Protein AF-A0A8S2Z2J1-F1 (afdb_monomer)

Secondary structure (DSSP, 8-state):
--SS-B-GGG-TT-S-GGGB--B-TT--EEEEE--SS----TTS----EEEEEETTS---TTS----EEEE-HHHHHTT-

Structure (mmCIF, N/CA/C/O backbone):
data_AF-A0A8S2Z2J1-F1
#
_entry.id   AF-A0A8S2Z2J1-F1
#
loop_
_atom_site.group_PDB
_atom_site.id
_atom_site.type_symbol
_atom_site.label_atom_id
_atom_site.label_alt_id
_atom_site.label_comp_id
_atom_site.label_asym_id
_atom_site.label_entity_id
_atom_site.label_seq_id
_atom_site.pdbx_PDB_ins_code
_atom_site.Cartn_x
_atom_site.Cartn_y
_atom_site.Cartn_z
_atom_site.occupancy
_atom_site.B_iso_or_equiv
_atom_site.auth_seq_id
_atom_site.auth_comp_id
_atom_site.auth_asym_id
_atom_site.auth_atom_id
_atom_site.pdbx_PDB_model_num
ATOM 1 N N . ARG A 1 1 ? -2.637 13.241 -1.320 1.00 85.38 1 ARG A N 1
ATOM 2 C CA . ARG A 1 1 ? -3.728 12.553 -2.056 1.00 85.38 1 ARG A CA 1
ATOM 3 C C . ARG A 1 1 ? -3.105 11.620 -3.081 1.00 85.38 1 ARG A C 1
ATOM 5 O O . ARG A 1 1 ? -2.191 12.061 -3.766 1.00 85.38 1 ARG A O 1
ATOM 12 N N . ALA A 1 2 ? -3.567 10.375 -3.177 1.00 87.56 2 ALA A N 1
ATOM 13 C CA . ALA A 1 2 ? -3.050 9.392 -4.125 1.00 87.56 2 ALA A CA 1
ATOM 14 C C . ALA A 1 2 ? -3.342 9.808 -5.576 1.00 87.56 2 ALA A C 1
ATOM 16 O O . ALA A 1 2 ? -4.477 10.153 -5.916 1.00 87.56 2 ALA A O 1
ATOM 17 N N . LEU A 1 3 ? -2.321 9.771 -6.434 1.00 88.00 3 LEU A N 1
ATOM 18 C CA . LEU A 1 3 ? -2.432 10.123 -7.857 1.00 88.00 3 LEU A CA 1
ATOM 19 C C . LEU A 1 3 ? -2.639 8.899 -8.763 1.00 88.00 3 LEU A C 1
ATOM 21 O O . LEU A 1 3 ? -2.932 9.047 -9.949 1.00 88.00 3 LEU A O 1
ATOM 25 N N . PHE A 1 4 ? -2.541 7.698 -8.202 1.00 87.81 4 PHE A N 1
ATOM 26 C CA . PHE A 1 4 ? -2.694 6.417 -8.882 1.00 87.81 4 PHE A CA 1
ATOM 27 C C . PHE A 1 4 ? -3.374 5.407 -7.950 1.00 87.81 4 PHE A C 1
ATOM 29 O O . PHE A 1 4 ? -3.597 5.700 -6.774 1.00 87.81 4 PHE A O 1
ATOM 36 N N . THR A 1 5 ? -3.723 4.247 -8.497 1.00 89.94 5 THR A N 1
ATOM 37 C CA . THR A 1 5 ? -4.249 3.100 -7.749 1.00 89.94 5 THR A CA 1
ATOM 38 C C . THR A 1 5 ? -3.120 2.108 -7.515 1.00 89.94 5 THR A C 1
ATOM 40 O O . THR A 1 5 ? -2.342 1.843 -8.430 1.00 89.94 5 THR A O 1
ATOM 43 N N . TYR A 1 6 ? -3.046 1.553 -6.313 1.00 89.62 6 TYR A N 1
ATOM 44 C CA . TYR A 1 6 ? -2.032 0.590 -5.915 1.00 89.62 6 TYR A CA 1
ATOM 45 C C . TYR A 1 6 ? -2.683 -0.666 -5.339 1.00 89.62 6 TYR A C 1
ATOM 47 O O . TYR A 1 6 ? -3.538 -0.579 -4.455 1.00 89.62 6 TYR A O 1
ATOM 55 N N . ASP A 1 7 ? -2.246 -1.820 -5.841 1.00 90.38 7 ASP A N 1
ATOM 56 C CA . ASP A 1 7 ? -2.616 -3.140 -5.342 1.00 90.38 7 ASP A CA 1
ATOM 57 C C . ASP A 1 7 ? -1.337 -3.901 -4.945 1.00 90.38 7 ASP A C 1
ATOM 59 O O . ASP A 1 7 ? -0.555 -4.267 -5.831 1.00 90.38 7 ASP A O 1
ATOM 63 N N . PRO A 1 8 ? -1.107 -4.156 -3.643 1.00 89.25 8 PRO A N 1
ATOM 64 C CA . PRO A 1 8 ? 0.078 -4.867 -3.177 1.00 89.25 8 PRO A CA 1
ATOM 65 C C . PRO A 1 8 ? 0.143 -6.316 -3.666 1.00 89.25 8 PRO A C 1
ATOM 67 O O . PRO A 1 8 ? 1.235 -6.872 -3.767 1.00 89.25 8 PRO A O 1
ATOM 70 N N . PHE A 1 9 ? -0.981 -6.944 -4.026 1.00 89.06 9 PHE A N 1
ATOM 71 C CA . PHE A 1 9 ? -0.966 -8.320 -4.522 1.00 89.06 9 PHE A CA 1
ATOM 72 C C . PHE A 1 9 ? -0.380 -8.441 -5.929 1.00 89.06 9 PHE A C 1
ATOM 74 O O . PHE A 1 9 ? 0.186 -9.492 -6.262 1.00 89.06 9 PHE A O 1
ATOM 81 N N . ASN A 1 10 ? -0.445 -7.353 -6.699 1.00 89.25 10 ASN A N 1
ATOM 82 C CA . ASN A 1 10 ? 0.151 -7.221 -8.026 1.00 89.25 10 ASN A CA 1
ATOM 83 C C . ASN A 1 10 ? 1.591 -6.684 -7.988 1.00 89.25 10 ASN A C 1
ATOM 85 O O . ASN A 1 10 ? 2.214 -6.549 -9.040 1.00 89.25 10 ASN A O 1
ATOM 89 N N . ASP A 1 11 ? 2.133 -6.390 -6.803 1.00 85.00 11 ASP A N 1
ATOM 90 C CA . ASP A 1 11 ? 3.486 -5.874 -6.645 1.00 85.00 11 ASP A CA 1
ATOM 91 C C . ASP A 1 11 ? 4.468 -6.996 -6.263 1.00 85.00 11 ASP A C 1
ATOM 93 O O . ASP A 1 11 ? 4.403 -7.520 -5.150 1.00 85.00 11 ASP A O 1
ATOM 97 N N . PRO A 1 12 ? 5.392 -7.400 -7.152 1.00 82.75 12 PRO A N 1
ATOM 98 C CA . PRO A 1 12 ? 6.367 -8.440 -6.834 1.00 82.75 12 PRO A CA 1
ATOM 99 C C . PRO A 1 12 ? 7.501 -7.950 -5.922 1.00 82.75 12 PRO A C 1
ATOM 101 O O . PRO A 1 12 ? 8.251 -8.773 -5.405 1.00 82.75 12 PRO A O 1
ATOM 104 N N . LEU A 1 13 ? 7.662 -6.635 -5.743 1.00 81.50 13 LEU A N 1
ATOM 105 C CA . LEU A 1 13 ? 8.753 -6.048 -4.961 1.00 81.50 13 LEU A CA 1
ATOM 106 C C . LEU A 1 13 ? 8.353 -5.772 -3.510 1.00 81.50 13 LEU A C 1
ATOM 108 O O . LEU A 1 13 ? 9.210 -5.392 -2.708 1.00 81.50 13 LEU A O 1
ATOM 112 N N . ILE A 1 14 ? 7.065 -5.896 -3.172 1.00 82.75 14 ILE A N 1
ATOM 113 C CA . ILE A 1 14 ? 6.625 -5.722 -1.791 1.00 82.75 14 ILE A CA 1
ATOM 114 C C . ILE A 1 14 ? 7.195 -6.858 -0.933 1.00 82.75 14 ILE A C 1
ATOM 116 O O . ILE A 1 14 ? 7.091 -8.024 -1.315 1.00 82.75 14 ILE A O 1
ATOM 120 N N . PRO A 1 15 ? 7.794 -6.558 0.233 1.00 79.25 15 PRO A N 1
ATOM 121 C CA . PRO A 1 15 ? 8.374 -7.595 1.085 1.00 79.25 15 PRO A CA 1
ATOM 122 C C . PRO A 1 15 ? 7.329 -8.594 1.598 1.00 79.25 15 PRO A C 1
ATOM 124 O O . PRO A 1 15 ? 7.632 -9.770 1.779 1.00 79.25 15 PRO A O 1
ATOM 127 N N . CYS A 1 16 ? 6.099 -8.135 1.833 1.00 83.12 16 CYS A N 1
ATOM 128 C CA . CYS A 1 16 ? 4.968 -8.973 2.207 1.00 83.12 16 CYS A CA 1
ATOM 129 C C . CYS A 1 16 ? 3.672 -8.310 1.721 1.00 83.12 16 CYS A C 1
ATOM 131 O O . CYS A 1 16 ? 3.451 -7.123 1.957 1.00 83.12 16 CYS A O 1
ATOM 133 N N . LYS A 1 17 ? 2.831 -9.068 1.012 1.00 85.50 17 LYS A N 1
ATOM 134 C CA . LYS A 1 17 ? 1.604 -8.552 0.382 1.00 85.50 17 LYS A CA 1
ATOM 135 C C . LYS A 1 17 ? 0.550 -8.172 1.419 1.00 85.50 17 LYS A C 1
ATOM 137 O O . LYS A 1 17 ? -0.115 -7.154 1.261 1.00 85.50 17 LYS A O 1
ATOM 142 N N . ASP A 1 18 ? 0.474 -8.939 2.504 1.00 84.81 18 ASP A N 1
ATOM 143 C CA . ASP A 1 18 ? -0.524 -8.785 3.567 1.00 84.81 18 ASP A CA 1
ATOM 144 C C . ASP A 1 18 ? -0.341 -7.511 4.404 1.00 84.81 18 ASP A C 1
ATOM 146 O O . ASP A 1 18 ? -1.285 -7.038 5.027 1.00 84.81 18 ASP A O 1
ATOM 150 N N . ILE A 1 19 ? 0.862 -6.926 4.402 1.00 84.00 19 ILE A N 1
ATOM 151 C CA . ILE A 1 19 ? 1.142 -5.645 5.075 1.00 84.00 19 ILE A CA 1
ATOM 152 C C . ILE A 1 19 ? 1.042 -4.446 4.124 1.00 84.00 19 ILE A C 1
ATOM 154 O O . ILE A 1 19 ? 1.311 -3.314 4.526 1.00 84.00 19 ILE A O 1
ATOM 158 N N . GLY A 1 20 ? 0.714 -4.675 2.851 1.00 87.94 20 GLY A N 1
ATOM 159 C CA . GLY A 1 20 ? 0.554 -3.623 1.860 1.00 87.94 20 GLY A CA 1
ATOM 160 C C . GLY 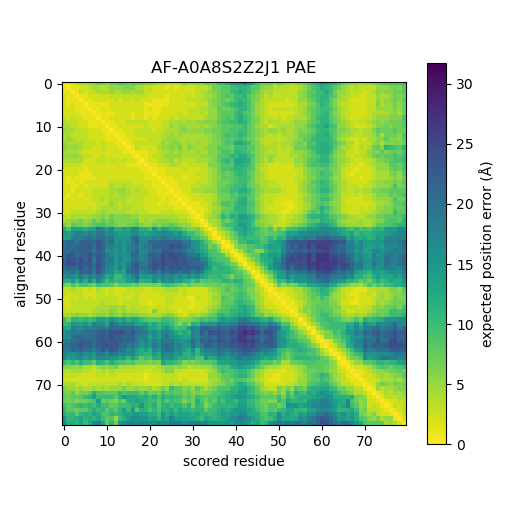A 1 20 ? -0.770 -2.887 2.021 1.00 87.94 20 GLY A C 1
ATOM 161 O O . GLY A 1 20 ? -1.827 -3.498 2.148 1.00 87.94 20 GLY A O 1
ATOM 162 N N . LEU A 1 21 ? -0.729 -1.558 1.961 1.00 90.25 21 LEU A N 1
ATOM 163 C CA . LEU A 1 21 ? -1.939 -0.747 1.959 1.00 90.25 21 LEU A CA 1
ATOM 164 C C . LEU A 1 21 ? -2.423 -0.562 0.522 1.00 90.25 21 LEU A C 1
ATOM 166 O O . LEU A 1 21 ? -1.871 0.254 -0.213 1.00 90.25 21 LEU A O 1
ATOM 170 N N . ALA A 1 22 ? -3.474 -1.278 0.128 1.00 89.81 22 ALA A N 1
ATOM 171 C CA . ALA A 1 22 ? -4.162 -1.012 -1.131 1.00 89.81 22 ALA A CA 1
ATOM 172 C C . ALA A 1 22 ? -4.894 0.342 -1.079 1.00 89.81 22 ALA A C 1
ATOM 174 O O . ALA A 1 22 ? -5.537 0.682 -0.080 1.00 89.81 22 ALA A O 1
ATOM 175 N N . PHE A 1 23 ? -4.826 1.111 -2.166 1.00 90.06 23 PHE A N 1
ATOM 176 C CA . PHE A 1 23 ? -5.520 2.397 -2.281 1.00 90.06 23 PHE A CA 1
ATOM 177 C C . PHE A 1 23 ? -5.892 2.714 -3.725 1.00 90.06 23 PHE A C 1
ATOM 179 O O . PHE A 1 23 ? -5.267 2.233 -4.669 1.00 90.06 23 PHE A O 1
ATOM 186 N N . GLN A 1 24 ? -6.899 3.564 -3.905 1.00 91.12 24 GLN A N 1
ATOM 187 C CA . GLN A 1 24 ? -7.342 4.024 -5.216 1.00 91.12 24 GLN A CA 1
ATOM 188 C C . GLN A 1 24 ? -6.900 5.460 -5.486 1.00 91.12 24 GLN A C 1
ATOM 190 O O . GLN A 1 24 ? -6.693 6.265 -4.572 1.00 91.12 24 GLN A O 1
ATOM 195 N N . ARG A 1 25 ? -6.802 5.814 -6.773 1.00 90.50 25 ARG A N 1
ATOM 196 C CA . ARG A 1 25 ? -6.577 7.203 -7.177 1.00 90.50 25 ARG A CA 1
ATOM 197 C C . ARG A 1 25 ? -7.620 8.102 -6.516 1.00 90.50 25 ARG A C 1
ATOM 199 O O . ARG A 1 25 ? -8.821 7.933 -6.693 1.00 90.50 25 ARG A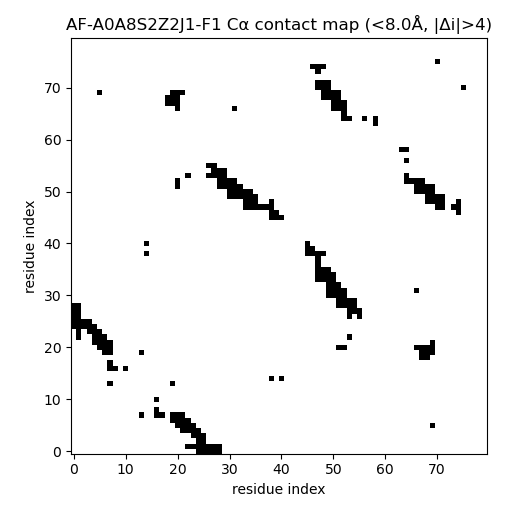 O 1
ATOM 206 N N . GLY A 1 26 ? -7.136 9.118 -5.815 1.00 89.19 26 GLY A N 1
ATOM 207 C CA . GLY A 1 26 ? -7.966 10.087 -5.125 1.00 89.19 26 GLY A CA 1
ATOM 208 C C . GLY A 1 26 ? -8.126 9.849 -3.625 1.00 89.19 26 GLY A C 1
ATOM 209 O O . GLY A 1 26 ? -8.576 10.791 -2.971 1.00 89.19 26 GLY A O 1
ATOM 210 N N . ASP A 1 27 ? -7.708 8.698 -3.087 1.00 88.81 27 ASP A N 1
ATOM 211 C CA . ASP A 1 27 ? -7.684 8.446 -1.642 1.00 88.81 27 ASP A CA 1
ATOM 212 C C . ASP A 1 27 ? -6.750 9.424 -0.907 1.00 88.81 27 ASP A C 1
ATOM 214 O O . ASP A 1 27 ? -5.728 9.893 -1.436 1.00 88.81 27 ASP A O 1
ATOM 218 N N . ILE A 1 28 ? -7.104 9.744 0.339 1.00 88.88 28 ILE A N 1
ATOM 219 C CA . ILE A 1 28 ? -6.258 10.529 1.239 1.00 88.88 28 ILE A CA 1
ATOM 220 C C . ILE A 1 28 ? -5.490 9.566 2.138 1.00 88.88 28 ILE A C 1
ATOM 222 O O . ILE A 1 28 ? -6.068 8.857 2.960 1.00 88.88 28 ILE A O 1
ATOM 226 N N . LEU A 1 29 ? -4.174 9.529 1.933 1.00 87.94 29 LEU A N 1
ATOM 227 C CA . LEU A 1 29 ? -3.241 8.709 2.695 1.00 87.94 29 LEU A CA 1
ATOM 228 C C . LEU A 1 29 ? -2.464 9.620 3.639 1.00 87.94 29 LEU A C 1
ATOM 230 O O . LEU A 1 29 ? -1.847 10.587 3.177 1.00 87.94 29 LEU A O 1
ATOM 234 N N . ARG A 1 30 ? -2.473 9.312 4.938 1.00 88.62 30 ARG A N 1
ATOM 235 C CA . ARG A 1 30 ? -1.609 9.977 5.917 1.00 88.62 30 ARG A CA 1
ATOM 236 C C . ARG A 1 30 ? -0.337 9.160 6.074 1.00 88.62 30 ARG A C 1
ATOM 238 O O . ARG A 1 30 ? -0.385 8.003 6.483 1.00 88.62 30 ARG A O 1
ATOM 245 N N . ILE A 1 31 ? 0.796 9.773 5.749 1.00 86.06 31 ILE A N 1
ATOM 246 C CA . ILE A 1 31 ? 2.108 9.140 5.890 1.00 86.06 31 ILE A CA 1
ATOM 247 C C . ILE A 1 31 ? 2.519 9.159 7.361 1.00 86.06 31 ILE A C 1
ATOM 249 O O . ILE A 1 31 ? 2.496 10.210 7.999 1.00 86.06 31 ILE A O 1
ATOM 253 N N . VAL A 1 32 ? 2.896 7.996 7.883 1.00 83.69 32 VAL A N 1
ATOM 254 C CA . VAL A 1 32 ? 3.341 7.800 9.269 1.00 83.69 32 VAL A CA 1
ATOM 255 C C . VAL A 1 32 ? 4.860 7.679 9.328 1.00 83.69 32 VAL A C 1
ATOM 257 O O . VAL A 1 32 ? 5.488 8.305 10.176 1.00 83.69 32 VAL A O 1
ATOM 260 N N . ALA A 1 33 ? 5.459 6.942 8.389 1.00 80.81 33 ALA A N 1
ATOM 261 C CA . ALA A 1 33 ? 6.906 6.806 8.281 1.00 80.81 33 ALA A CA 1
ATOM 262 C C . ALA A 1 33 ? 7.355 6.814 6.817 1.00 80.81 33 ALA A C 1
ATOM 264 O O . ALA A 1 33 ? 6.736 6.194 5.951 1.00 80.81 33 ALA A O 1
ATOM 265 N N . ARG A 1 34 ? 8.456 7.519 6.555 1.00 74.69 34 ARG A N 1
ATOM 266 C CA . ARG A 1 34 ? 9.146 7.577 5.260 1.00 74.69 34 ARG A CA 1
ATOM 267 C C . ARG A 1 34 ? 10.530 6.984 5.437 1.00 74.69 34 ARG A C 1
ATOM 269 O O . ARG A 1 34 ? 11.519 7.707 5.374 1.00 74.69 34 ARG A O 1
ATOM 276 N N . ASP A 1 35 ? 10.591 5.708 5.792 1.00 66.06 35 ASP A N 1
ATOM 277 C CA . ASP A 1 35 ? 11.880 5.076 6.019 1.00 66.06 35 ASP A CA 1
ATOM 278 C C . ASP A 1 35 ? 12.590 4.883 4.671 1.00 66.06 35 ASP A C 1
ATOM 280 O O . ASP A 1 35 ? 12.356 3.934 3.927 1.00 66.06 35 ASP A O 1
ATOM 284 N N . GLU A 1 36 ? 13.435 5.848 4.317 1.00 58.19 36 GLU A N 1
ATOM 285 C CA . GLU A 1 36 ? 14.304 5.771 3.144 1.00 58.19 36 GLU A CA 1
ATOM 286 C C . GLU A 1 36 ? 15.441 4.753 3.346 1.00 58.19 36 GLU A C 1
ATOM 288 O O . GLU A 1 36 ? 16.160 4.443 2.396 1.00 58.19 36 GLU A O 1
ATOM 293 N N . THR A 1 37 ? 15.600 4.215 4.563 1.00 51.34 37 THR A N 1
ATOM 294 C CA . THR A 1 37 ? 16.778 3.456 4.996 1.00 51.34 37 THR A CA 1
ATOM 295 C C . THR A 1 37 ? 16.543 1.951 5.159 1.00 51.34 37 THR A C 1
ATOM 297 O O . THR A 1 37 ? 17.515 1.192 5.139 1.00 51.34 37 THR A O 1
ATOM 300 N N . LEU A 1 38 ? 15.295 1.479 5.262 1.00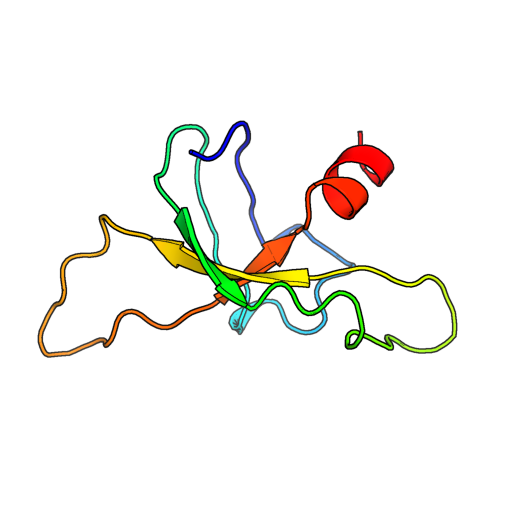 50.00 38 LEU A N 1
ATOM 301 C CA . LEU A 1 38 ? 15.007 0.089 5.642 1.00 50.00 38 LEU A CA 1
ATOM 302 C C . LEU A 1 38 ? 13.988 -0.617 4.746 1.00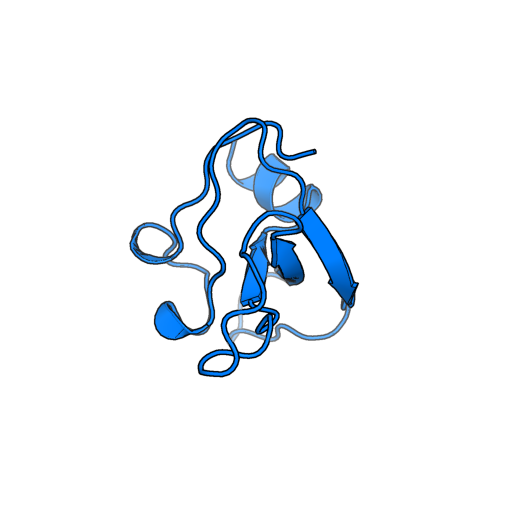 50.00 38 LEU A C 1
ATOM 304 O O . LEU A 1 38 ? 12.892 -0.967 5.162 1.00 50.00 38 LEU A O 1
ATOM 308 N N . THR A 1 39 ? 14.438 -0.994 3.555 1.00 49.69 39 THR A N 1
ATOM 309 C CA . THR A 1 39 ? 13.988 -2.248 2.931 1.00 49.69 39 THR A CA 1
ATOM 310 C C . THR A 1 39 ? 15.155 -2.837 2.152 1.00 49.69 39 THR A C 1
ATOM 312 O O . THR A 1 39 ? 15.259 -2.738 0.933 1.00 49.69 39 THR A O 1
ATOM 315 N N . LYS A 1 40 ? 16.102 -3.418 2.900 1.00 49.19 40 LYS A N 1
ATOM 316 C CA . LYS A 1 40 ? 17.098 -4.350 2.362 1.00 49.19 40 LYS A CA 1
ATOM 317 C C . LYS A 1 40 ? 16.370 -5.636 1.973 1.00 49.19 40 LYS A C 1
ATOM 319 O O . LYS A 1 40 ? 16.341 -6.590 2.747 1.00 49.19 40 LYS A O 1
ATOM 324 N N . THR A 1 41 ? 15.777 -5.669 0.790 1.00 48.19 41 THR A N 1
ATOM 325 C CA . THR A 1 41 ? 15.455 -6.944 0.155 1.00 48.19 41 THR A CA 1
ATOM 326 C C . THR A 1 41 ? 16.729 -7.430 -0.524 1.00 48.19 41 THR A C 1
ATOM 328 O O . THR A 1 41 ? 17.423 -6.677 -1.201 1.00 48.19 41 THR A O 1
ATOM 331 N N . THR A 1 42 ? 17.098 -8.663 -0.208 1.00 43.81 42 THR A N 1
ATOM 332 C CA . THR A 1 42 ? 18.273 -9.406 -0.673 1.00 43.81 42 THR A CA 1
ATOM 333 C C . THR A 1 42 ? 18.854 -8.939 -2.018 1.00 43.81 42 THR A C 1
ATOM 335 O O . THR A 1 42 ? 18.209 -9.060 -3.051 1.00 43.81 42 THR A O 1
ATOM 338 N N . ASN A 1 43 ? 20.104 -8.474 -1.980 1.00 52.69 43 ASN A N 1
ATOM 339 C CA . ASN A 1 43 ? 21.050 -8.307 -3.091 1.00 52.69 43 ASN A CA 1
ATOM 340 C C . ASN A 1 43 ? 20.720 -7.429 -4.311 1.00 52.69 43 ASN A C 1
ATOM 342 O O . ASN A 1 43 ? 21.652 -7.208 -5.075 1.00 52.69 43 ASN A O 1
ATOM 346 N N . ASP A 1 44 ? 19.537 -6.839 -4.483 1.00 50.75 44 ASP A N 1
ATOM 347 C CA . ASP A 1 44 ? 19.318 -5.925 -5.615 1.00 50.75 44 ASP A CA 1
ATOM 348 C C . ASP A 1 44 ? 18.352 -4.775 -5.296 1.00 50.75 44 ASP A C 1
ATOM 350 O O . ASP A 1 44 ? 17.165 -4.968 -5.061 1.00 50.75 44 ASP A O 1
ATOM 354 N N . SER A 1 45 ? 18.886 -3.553 -5.389 1.00 52.16 45 SER A N 1
ATOM 355 C CA . SER A 1 45 ? 18.182 -2.262 -5.399 1.00 52.16 45 SER A CA 1
ATOM 356 C C . SER A 1 45 ? 17.472 -1.811 -4.112 1.00 52.16 45 SER A C 1
ATOM 358 O O . SER A 1 45 ? 16.552 -2.432 -3.593 1.00 52.16 45 SER A O 1
ATOM 360 N N . TYR A 1 46 ? 17.850 -0.620 -3.641 1.00 55.12 46 TYR A N 1
ATOM 361 C CA . TYR A 1 46 ? 17.141 0.110 -2.592 1.00 55.12 46 TYR A CA 1
ATOM 362 C C . TYR A 1 46 ? 15.738 0.497 -3.091 1.00 55.12 46 TYR A C 1
ATOM 364 O O . TYR A 1 46 ? 15.592 1.395 -3.929 1.00 55.12 46 TYR A O 1
ATOM 372 N N . PHE A 1 47 ? 14.706 -0.179 -2.592 1.00 62.94 47 PHE A N 1
ATOM 373 C CA . PHE A 1 47 ? 13.315 0.217 -2.793 1.00 62.94 47 PHE A CA 1
ATOM 374 C C . PHE A 1 47 ? 12.808 0.856 -1.502 1.00 62.94 47 PHE A C 1
ATOM 376 O O . PHE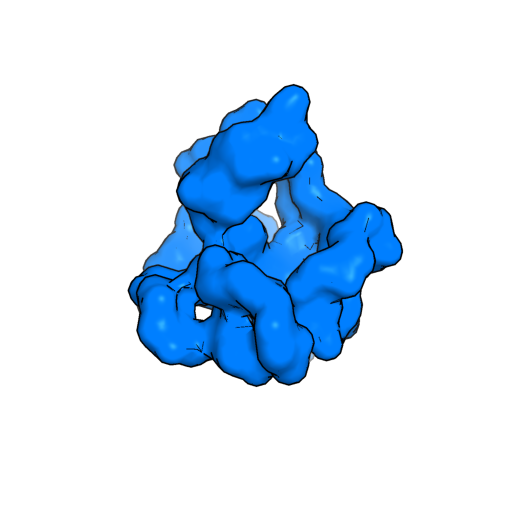 A 1 47 ? 12.751 0.188 -0.476 1.00 62.94 47 PHE A O 1
ATOM 383 N N . SER A 1 48 ? 12.477 2.149 -1.528 1.00 73.56 48 SER A N 1
ATOM 384 C CA . SER A 1 48 ? 11.935 2.852 -0.359 1.00 73.56 48 SER A CA 1
ATOM 385 C C . SER A 1 48 ? 10.425 2.618 -0.283 1.00 73.56 48 SER A C 1
ATOM 387 O O . SER A 1 48 ? 9.684 3.020 -1.186 1.00 73.56 48 SER A O 1
ATOM 389 N N . TRP A 1 49 ? 9.979 1.959 0.782 1.00 82.19 49 TRP A N 1
ATOM 390 C CA . TRP A 1 49 ? 8.570 1.762 1.118 1.00 82.19 49 TRP A CA 1
ATOM 391 C C . TRP A 1 49 ? 8.174 2.738 2.223 1.00 82.19 49 TRP A C 1
ATOM 393 O O . 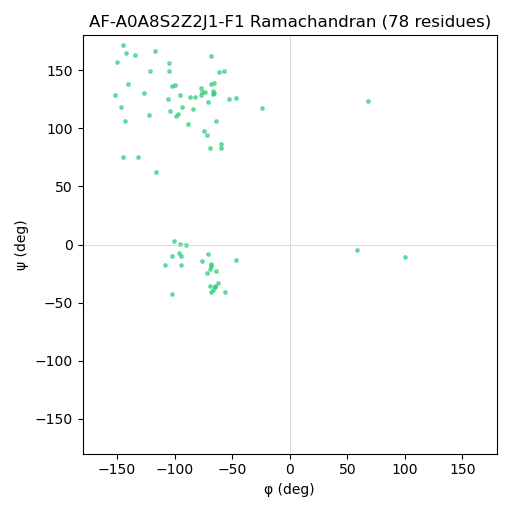TRP A 1 49 ? 8.921 2.944 3.176 1.00 82.19 49 TRP A O 1
ATOM 403 N N . TRP A 1 50 ? 7.008 3.364 2.104 1.00 87.31 50 TRP A N 1
ATOM 404 C CA . TRP A 1 50 ? 6.481 4.257 3.136 1.00 87.31 50 TRP A CA 1
ATOM 405 C C . TRP A 1 50 ? 5.364 3.568 3.902 1.00 87.31 50 TRP A C 1
ATOM 407 O O . TRP A 1 50 ? 4.626 2.768 3.339 1.00 87.31 50 TRP A O 1
ATOM 417 N N . GLN A 1 51 ? 5.208 3.900 5.178 1.00 88.06 51 GLN A N 1
ATOM 418 C CA . GLN A 1 51 ? 4.049 3.484 5.957 1.00 88.06 51 GLN A CA 1
ATOM 419 C C . GLN A 1 51 ? 3.008 4.588 5.935 1.00 88.06 51 GLN A C 1
ATOM 421 O O . GLN A 1 51 ? 3.302 5.746 6.250 1.00 88.06 51 GLN A O 1
ATOM 426 N N . ALA A 1 52 ? 1.784 4.223 5.592 1.00 89.56 52 ALA A N 1
ATOM 427 C CA . ALA A 1 52 ? 0.658 5.132 5.570 1.00 89.56 52 ALA A CA 1
ATOM 428 C C . ALA A 1 52 ? -0.602 4.426 6.054 1.00 89.56 52 ALA A C 1
ATOM 430 O O . ALA A 1 52 ? -0.662 3.202 6.092 1.00 89.56 52 ALA A O 1
ATOM 431 N N . TYR A 1 53 ? -1.625 5.198 6.381 1.00 87.94 53 TYR A N 1
ATOM 432 C CA . TYR A 1 53 ? -2.975 4.677 6.552 1.00 87.94 53 TYR A CA 1
ATOM 433 C C . TYR A 1 53 ? -3.967 5.592 5.824 1.00 87.94 53 TYR A C 1
ATOM 435 O O . TYR A 1 53 ? -3.634 6.722 5.440 1.00 87.94 53 TYR A O 1
ATOM 443 N N . ARG A 1 54 ? -5.179 5.091 5.586 1.00 86.62 54 ARG A N 1
ATOM 444 C CA . ARG A 1 54 ? -6.233 5.822 4.878 1.00 86.62 54 ARG A CA 1
ATOM 445 C C . ARG A 1 54 ? -7.021 6.679 5.858 1.00 86.62 54 ARG A C 1
ATOM 4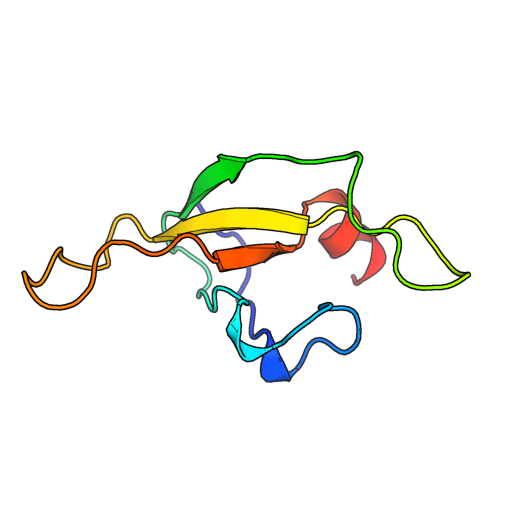47 O O . ARG A 1 54 ? -7.543 6.181 6.840 1.00 86.62 54 ARG A O 1
ATOM 454 N N . GLU A 1 55 ? -7.159 7.966 5.575 1.00 79.38 55 GLU A N 1
ATOM 455 C CA . GLU A 1 55 ? -7.893 8.877 6.466 1.00 79.38 55 GLU A CA 1
ATOM 456 C C . GLU A 1 55 ? -9.407 8.584 6.506 1.00 79.38 55 GLU A C 1
ATOM 458 O O . GLU A 1 55 ? -10.092 8.980 7.441 1.00 79.38 55 GLU A O 1
ATOM 463 N N . ASN A 1 56 ? -9.932 7.860 5.510 1.00 70.00 56 ASN A N 1
ATOM 464 C CA . ASN A 1 56 ? -11.349 7.514 5.383 1.00 70.00 56 ASN A CA 1
ATOM 465 C C . ASN A 1 56 ? -11.712 6.089 5.840 1.00 70.00 56 ASN A C 1
ATOM 467 O O . ASN A 1 56 ? -12.877 5.707 5.709 1.00 70.00 56 ASN A O 1
ATOM 471 N N . SER A 1 57 ? -10.768 5.294 6.358 1.00 61.62 57 SER A N 1
ATOM 472 C CA . SER A 1 57 ? -11.134 4.064 7.065 1.00 61.62 57 SER A CA 1
ATOM 473 C C . SER A 1 57 ? -11.677 4.472 8.425 1.00 61.62 57 SER A C 1
ATOM 475 O O . SER A 1 57 ? -10.910 4.798 9.327 1.00 61.62 57 SER A O 1
ATOM 477 N N . PHE A 1 58 ? -13.005 4.540 8.525 1.00 53.69 58 PHE A N 1
ATOM 478 C CA . PHE A 1 58 ? -13.702 4.777 9.781 1.00 53.69 58 PHE A CA 1
ATOM 479 C C . PHE A 1 58 ? -13.103 3.872 10.856 1.00 53.69 58 PHE A C 1
ATOM 481 O O . PHE A 1 58 ? -13.007 2.664 10.651 1.00 53.69 58 PHE A O 1
ATOM 488 N N . GLU A 1 59 ? -12.690 4.476 11.970 1.00 52.69 59 GLU A N 1
ATOM 489 C CA . GLU A 1 59 ? -12.339 3.778 13.200 1.00 52.69 59 GLU A CA 1
ATOM 490 C C . GLU A 1 59 ? -13.577 3.002 13.657 1.00 52.69 59 GLU A C 1
ATOM 492 O O . GLU A 1 59 ? -14.426 3.494 14.396 1.00 52.69 59 GLU A O 1
ATOM 497 N N . THR A 1 60 ? -13.751 1.791 13.144 1.00 49.59 60 THR A N 1
ATOM 498 C CA . THR A 1 60 ? -14.578 0.813 13.825 1.00 49.59 60 THR A CA 1
ATOM 499 C C . THR A 1 60 ? -13.761 0.347 15.016 1.00 49.59 60 THR A C 1
ATOM 501 O O . THR A 1 60 ? -12.603 -0.019 14.840 1.00 49.59 60 THR A O 1
ATOM 504 N N . ASP A 1 61 ? -14.367 0.319 16.203 1.00 53.81 61 ASP A N 1
ATOM 505 C CA . ASP A 1 61 ? -13.805 -0.162 17.483 1.00 53.81 61 ASP A CA 1
ATOM 506 C C . ASP A 1 61 ? -13.081 -1.531 17.378 1.00 53.81 61 ASP A C 1
ATOM 508 O O . ASP A 1 61 ? -12.361 -1.962 18.272 1.00 53.81 61 ASP A O 1
ATOM 512 N N . THR A 1 62 ? -13.282 -2.233 16.262 1.00 53.00 62 THR A N 1
A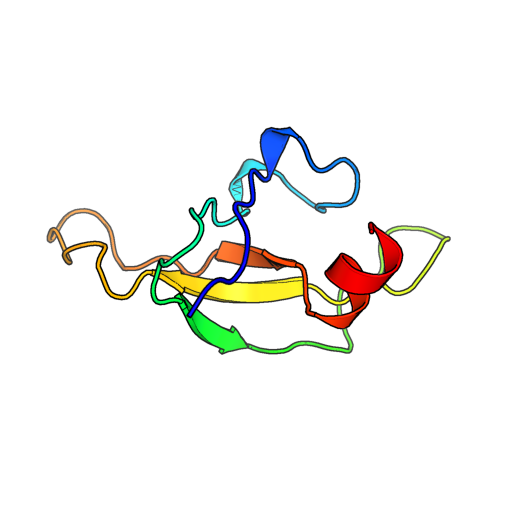TOM 513 C CA . THR A 1 62 ? -12.776 -3.566 15.944 1.00 53.00 62 THR A CA 1
ATOM 514 C C . THR A 1 62 ? -11.469 -3.587 15.141 1.00 53.00 62 THR A C 1
ATOM 516 O O . THR A 1 62 ? -10.814 -4.624 15.138 1.00 53.00 62 THR A O 1
ATOM 519 N N . ASP A 1 63 ? -11.063 -2.488 14.493 1.00 51.72 63 ASP A N 1
ATOM 520 C CA . ASP A 1 63 ? -9.832 -2.436 13.691 1.00 51.72 63 ASP A CA 1
ATOM 521 C C . ASP A 1 63 ? -9.154 -1.065 13.857 1.00 51.72 63 ASP A C 1
ATOM 523 O O . ASP A 1 63 ? -9.655 -0.059 13.340 1.00 51.72 63 ASP A O 1
ATOM 527 N N . PRO A 1 64 ? -8.032 -0.966 14.597 1.00 55.88 64 PRO A N 1
ATOM 528 C CA . PRO A 1 64 ? -7.257 0.267 14.609 1.00 55.88 64 PRO A CA 1
ATOM 529 C C . PRO A 1 64 ? -6.844 0.609 13.171 1.00 55.88 64 PRO A C 1
ATOM 531 O O . PRO A 1 64 ? -6.635 -0.287 12.359 1.00 55.88 64 PRO A O 1
ATOM 534 N N . CYS A 1 65 ? -6.702 1.898 12.840 1.00 64.50 65 CYS A N 1
ATOM 535 C CA . CYS A 1 65 ? -6.137 2.339 11.559 1.00 64.50 65 CYS A CA 1
ATOM 536 C C . CYS A 1 65 ? -4.698 1.804 11.410 1.00 64.50 65 CYS A C 1
ATOM 538 O O . CYS A 1 65 ? -3.725 2.484 11.747 1.00 64.50 65 CYS A O 1
ATOM 540 N N . LEU A 1 66 ? -4.556 0.558 10.954 1.00 72.19 66 LEU A N 1
ATOM 541 C CA . LEU A 1 66 ? -3.274 -0.105 10.798 1.00 72.19 66 LEU A CA 1
ATOM 542 C C . LEU A 1 66 ? -2.545 0.548 9.629 1.00 72.19 66 LEU A C 1
ATOM 544 O O . LEU A 1 66 ? -3.043 0.615 8.503 1.00 72.19 66 LEU A O 1
ATOM 548 N N . ALA A 1 67 ? -1.353 1.065 9.916 1.00 83.50 67 ALA A N 1
ATOM 549 C CA . ALA A 1 67 ? -0.473 1.557 8.877 1.00 83.50 67 ALA A CA 1
ATOM 550 C C . ALA A 1 67 ? -0.000 0.377 8.017 1.00 83.50 67 ALA A C 1
ATOM 552 O O . ALA A 1 67 ? 0.503 -0.614 8.544 1.00 83.50 67 ALA A O 1
ATOM 553 N N . GLY A 1 68 ? -0.133 0.501 6.701 1.00 88.25 68 GLY A N 1
ATOM 554 C CA . GLY A 1 68 ? 0.388 -0.456 5.731 1.00 88.25 68 GLY A CA 1
ATOM 555 C C . GLY A 1 68 ? 1.441 0.175 4.823 1.00 88.25 68 GLY A C 1
ATOM 556 O O . GLY A 1 68 ? 1.609 1.398 4.777 1.00 88.25 68 GLY A O 1
ATOM 557 N N . LEU A 1 69 ? 2.173 -0.675 4.108 1.00 89.06 69 LEU A N 1
ATOM 558 C CA . LEU A 1 69 ? 3.213 -0.260 3.177 1.00 89.06 69 LEU A CA 1
ATOM 559 C C . LEU A 1 69 ? 2.610 0.274 1.878 1.00 89.06 69 LEU A C 1
ATOM 561 O O . LEU A 1 69 ? 1.790 -0.384 1.238 1.00 89.06 69 LEU A O 1
ATOM 565 N N . ILE A 1 70 ? 3.084 1.440 1.456 1.00 87.88 70 ILE A N 1
ATOM 566 C CA . ILE A 1 70 ? 2.826 2.035 0.150 1.00 87.88 70 ILE A CA 1
ATOM 567 C C . ILE A 1 70 ? 4.152 2.270 -0.582 1.00 87.88 70 ILE A C 1
ATOM 569 O O . ILE A 1 70 ? 5.176 2.534 0.061 1.00 87.88 70 ILE A O 1
ATOM 573 N N . PRO A 1 71 ? 4.168 2.197 -1.920 1.00 86.69 71 PRO A N 1
ATOM 574 C CA . PRO A 1 71 ? 5.360 2.538 -2.680 1.00 86.69 71 PRO A CA 1
ATOM 575 C C . PRO A 1 71 ? 5.684 4.032 -2.533 1.00 86.69 71 PRO A C 1
ATOM 577 O O . PRO A 1 71 ? 4.785 4.873 -2.567 1.00 86.69 71 PRO A O 1
ATOM 580 N N . SER A 1 72 ? 6.968 4.369 -2.379 1.00 78.19 72 SER A N 1
ATOM 581 C CA . SER A 1 72 ? 7.425 5.768 -2.422 1.00 78.19 72 SER A CA 1
ATOM 582 C C . SER A 1 72 ? 7.302 6.370 -3.824 1.00 78.19 72 SER A C 1
ATOM 584 O O . SER A 1 72 ? 7.257 5.647 -4.822 1.00 78.19 72 SER A O 1
ATOM 586 N N . ASP A 1 73 ? 7.338 7.701 -3.921 1.00 73.88 73 ASP A N 1
ATOM 587 C CA . ASP A 1 73 ? 7.323 8.403 -5.211 1.00 73.88 73 ASP A CA 1
ATOM 588 C C . ASP A 1 73 ? 8.470 7.956 -6.137 1.00 73.88 73 ASP A C 1
ATOM 590 O O . ASP A 1 73 ? 8.254 7.710 -7.323 1.00 73.88 73 ASP A O 1
ATOM 594 N N . SER A 1 74 ? 9.678 7.764 -5.596 1.00 66.62 74 SER A N 1
ATOM 595 C CA . SER A 1 74 ? 10.843 7.274 -6.348 1.00 66.62 74 SER A CA 1
ATOM 596 C C . SER A 1 74 ? 10.655 5.840 -6.851 1.00 66.62 74 SER A C 1
ATOM 598 O O . SER A 1 74 ? 11.091 5.497 -7.951 1.00 66.62 74 SER A O 1
ATOM 600 N N . LEU A 1 75 ? 10.001 4.990 -6.051 1.00 62.50 75 LEU A N 1
ATOM 601 C CA . LEU A 1 75 ? 9.668 3.620 -6.437 1.00 62.50 75 LEU A CA 1
ATOM 602 C C . LEU A 1 75 ? 8.619 3.609 -7.550 1.00 62.50 75 LEU A C 1
ATOM 604 O O . LEU A 1 75 ? 8.749 2.854 -8.510 1.00 62.50 75 LEU A O 1
ATOM 608 N N . GLN A 1 76 ? 7.621 4.485 -7.449 1.00 62.34 76 GLN A N 1
ATOM 609 C CA . GLN A 1 76 ? 6.594 4.632 -8.468 1.00 62.3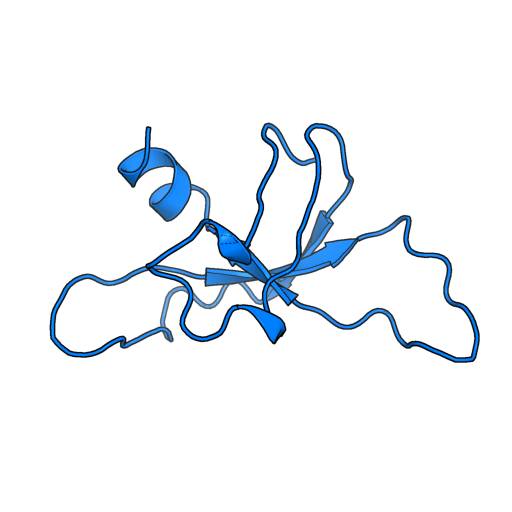4 76 GLN A CA 1
ATOM 610 C C . GLN A 1 76 ? 7.164 5.190 -9.780 1.00 62.34 76 GLN A C 1
ATOM 612 O O . GLN A 1 76 ? 6.793 4.709 -10.845 1.00 62.34 76 GLN A O 1
ATOM 617 N N . GLN A 1 77 ? 8.102 6.141 -9.730 1.00 61.59 77 GLN A N 1
ATOM 618 C CA . GLN A 1 77 ? 8.778 6.664 -10.925 1.00 61.59 77 GLN A CA 1
ATOM 619 C C . GLN A 1 77 ? 9.633 5.611 -11.639 1.00 61.59 77 GLN A C 1
ATOM 621 O O . GLN A 1 77 ? 9.670 5.603 -12.862 1.00 61.59 77 GLN A O 1
ATOM 626 N N . LYS A 1 78 ? 10.287 4.697 -10.907 1.00 62.16 78 LYS A N 1
ATOM 627 C CA . LYS A 1 78 ? 11.041 3.577 -11.507 1.00 62.16 78 LYS A CA 1
ATOM 628 C C . LYS A 1 78 ? 10.153 2.529 -12.196 1.00 62.16 78 LYS A C 1
ATOM 630 O O . LYS A 1 78 ? 10.679 1.689 -12.918 1.00 62.16 78 LYS A O 1
ATOM 635 N N . ARG A 1 79 ? 8.847 2.522 -11.911 1.00 63.81 79 ARG A N 1
ATOM 636 C CA . ARG A 1 79 ? 7.871 1.536 -12.408 1.00 63.81 79 ARG A CA 1
ATOM 637 C C . ARG A 1 79 ? 6.996 2.054 -13.552 1.00 63.81 79 ARG A C 1
ATOM 639 O O . ARG A 1 79 ? 6.235 1.260 -14.101 1.00 63.81 79 ARG A O 1
ATOM 646 N N . ALA A 1 80 ? 7.056 3.355 -13.844 1.00 54.69 80 ALA A N 1
ATOM 647 C CA . ALA A 1 80 ? 6.411 3.976 -15.000 1.00 54.69 80 ALA A CA 1
ATOM 648 C C . ALA A 1 80 ? 7.234 3.725 -16.269 1.00 54.69 80 ALA A C 1
ATOM 650 O O . ALA A 1 80 ? 6.601 3.512 -17.325 1.00 54.69 80 ALA A O 1
#

Nearest PDB structures (foldseek):
  5l37-assembly1_C  TM=4.353E-01  e=7.089E+00  Mycolicibacterium smegmatis MC2 155
  5d4b-assembly1_A  TM=2.122E-01  e=5.541E+00  Mus musculus

Mean predicted aligned error: 8.49 Å

Organism: NCBI:txid392030

Sequence (80 aa):
RALFTYDPFNDPLIPCKDIGLAFQRGDILRIVARDETLTKTTNDSYFSWWQAYRENSFETDTDPCLAGLIPSDSLQQKRA

Radius of gyration: 12.72 Å; Cα contacts (8 Å, |Δi|>4): 130; chains: 1; bounding box: 36×22×32 Å

Foldseek 3Di:
DAQAWDQLVPDPPDPDRVQADTDGHPFDKDWDAFCQPDDPDPDDDRFTWTWIFTPPPPPDVVDDRRTGTDGDPVNVVVVD

pLDDT: mean 74.6, std 15.17, range [43.81, 91.12]

Solvent-accessible surface area (backbone atoms only — not comparable to full-atom values): 4956 Å² total; per-residue (Å²): 102,38,89,52,66,46,57,34,85,80,39,89,82,54,94,52,48,89,52,31,45,64,48,47,58,67,41,50,58,49,78,78,43,77,47,79,82,75,45,88,55,85,96,64,72,90,50,39,49,23,32,25,32,56,76,79,61,72,78,47,102,87,46,76,84,65,65,16,39,35,78,27,72,71,48,50,63,77,71,109

InterPro domains:
  IPR001452 SH3 domain [PF07653] (1-76)
  IPR001452 SH3 domain [PS50002] (1-80)
  IPR036028 SH3-like domain superfamily [SSF50044] (1-78)
  IPR050716 Membrane-associated guanylate kinase [PTHR23122] (1-79)